Protein AF-A0A3D0N3C2-F1 (afdb_monomer)

pLDDT: mean 90.57, std 5.46, range [62.5, 95.75]

Radius of gyration: 11.9 Å; Cα contacts (8 Å, |Δi|>4): 110; chains: 1; 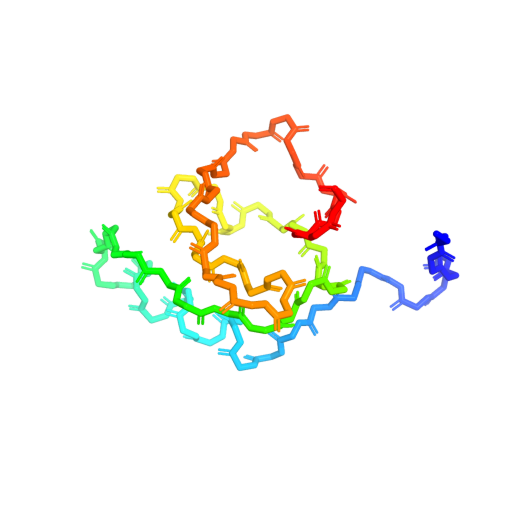bounding box: 25×26×34 Å

Nearest PDB structures (foldseek):
  8buu-assembly1_s  TM=9.774E-01  e=1.347E-10  Bacillus subtilis subsp. subtilis str. 168
  8wid-assembly1_t  TM=9.729E-01  e=1.442E-10  Mycolicibacterium smegmatis MC2 155
  7m4u-assembly1_s  TM=9.669E-01  e=9.692E-10  Acinetobacter baumannii AB0057
  6x6t-assembly1_W  TM=9.730E-01  e=2.879E-09  Escherichia coli
  9ax7-assembly1_S  TM=9.529E-01  e=2.348E-09  Escherichia coli

Structure (mmCIF, N/CA/C/O backbone):
data_AF-A0A3D0N3C2-F1
#
_entry.id   AF-A0A3D0N3C2-F1
#
loop_
_atom_site.group_PDB
_atom_site.id
_atom_site.type_symbol
_atom_site.label_atom_id
_atom_site.label_alt_id
_atom_site.label_comp_id
_atom_site.label_asym_id
_atom_site.label_entity_id
_atom_site.label_seq_id
_atom_site.pdbx_PDB_ins_code
_atom_site.Cartn_x
_atom_site.Cartn_y
_atom_site.Cartn_z
_atom_site.occupancy
_atom_site.B_iso_or_equiv
_atom_site.auth_seq_id
_atom_site.auth_comp_id
_atom_site.auth_asym_id
_atom_site.auth_atom_id
_atom_site.pdbx_PDB_model_num
ATOM 1 N N . MET A 1 1 ? 10.026 -12.523 5.692 1.00 62.50 1 MET A N 1
ATOM 2 C CA . MET A 1 1 ? 10.529 -12.362 7.080 1.00 62.50 1 MET A CA 1
ATOM 3 C C . MET A 1 1 ? 9.627 -11.407 7.844 1.00 62.50 1 MET A C 1
ATOM 5 O O . MET A 1 1 ? 9.385 -10.298 7.368 1.00 62.50 1 MET A O 1
ATOM 9 N N . ALA A 1 2 ? 9.118 -11.844 8.995 1.00 68.62 2 ALA A N 1
ATOM 10 C CA . ALA A 1 2 ? 8.238 -11.046 9.844 1.00 68.62 2 ALA A CA 1
ATOM 11 C C . ALA A 1 2 ? 9.035 -10.019 10.670 1.00 68.62 2 ALA A C 1
ATOM 13 O O . ALA A 1 2 ? 10.147 -10.292 11.120 1.00 68.62 2 ALA A O 1
ATOM 14 N N . ARG A 1 3 ? 8.473 -8.819 10.856 1.00 79.44 3 ARG A N 1
ATOM 15 C CA . ARG A 1 3 ? 9.032 -7.786 11.743 1.00 79.44 3 ARG A CA 1
ATOM 16 C C . ARG A 1 3 ? 8.675 -8.126 13.193 1.00 79.44 3 ARG A C 1
ATOM 18 O O . ARG A 1 3 ? 7.648 -8.742 13.451 1.00 79.44 3 ARG A O 1
ATOM 25 N N . SER A 1 4 ? 9.510 -7.713 14.145 1.00 85.75 4 SER A N 1
ATOM 26 C CA . SER A 1 4 ? 9.223 -7.897 15.575 1.00 85.75 4 SER A CA 1
ATOM 27 C C . SER A 1 4 ? 7.905 -7.220 15.979 1.00 85.75 4 SER A C 1
ATOM 29 O O . SER A 1 4 ? 7.714 -6.039 15.685 1.00 85.75 4 SER A O 1
ATOM 31 N N . LEU A 1 5 ? 7.054 -7.944 16.717 1.00 82.56 5 LEU A N 1
ATOM 32 C CA . LEU A 1 5 ? 5.747 -7.473 17.203 1.00 82.56 5 LEU A CA 1
ATOM 33 C C . LEU A 1 5 ? 5.840 -6.158 17.994 1.00 82.56 5 LEU A C 1
ATOM 35 O O . LEU A 1 5 ? 5.010 -5.274 17.810 1.00 82.56 5 LEU A O 1
ATOM 39 N N . LYS A 1 6 ? 6.901 -5.969 18.795 1.00 86.56 6 LYS A N 1
ATOM 40 C CA . LYS A 1 6 ? 7.116 -4.742 19.588 1.00 86.56 6 LYS A CA 1
ATOM 41 C C . LYS A 1 6 ? 7.255 -3.468 18.739 1.00 86.56 6 LYS A C 1
ATOM 43 O O . LYS A 1 6 ? 7.083 -2.378 19.265 1.00 86.56 6 LYS A O 1
ATOM 48 N N . LYS A 1 7 ? 7.612 -3.588 17.452 1.00 82.62 7 LYS A N 1
ATOM 49 C CA . LYS A 1 7 ? 7.863 -2.449 16.547 1.00 82.62 7 LYS A CA 1
ATOM 50 C C . LYS A 1 7 ? 6.656 -2.084 15.671 1.00 82.62 7 LYS A C 1
ATOM 52 O O . LYS A 1 7 ? 6.735 -1.097 14.942 1.00 82.62 7 LYS A O 1
ATOM 57 N N . GLY A 1 8 ? 5.582 -2.877 15.706 1.00 84.12 8 GLY A N 1
ATOM 58 C CA . GLY A 1 8 ? 4.396 -2.691 14.868 1.00 84.12 8 GLY A CA 1
ATOM 59 C C . GLY A 1 8 ? 4.622 -2.953 13.372 1.00 84.12 8 GLY A C 1
ATOM 60 O O . GLY A 1 8 ? 5.710 -3.347 12.930 1.00 84.12 8 GLY A O 1
ATOM 61 N N . ALA A 1 9 ? 3.575 -2.716 12.579 1.00 87.25 9 ALA A N 1
ATOM 62 C CA . ALA A 1 9 ? 3.613 -2.817 11.122 1.00 87.25 9 ALA A CA 1
ATOM 63 C C . ALA A 1 9 ? 4.632 -1.833 10.523 1.00 87.25 9 ALA A C 1
ATOM 65 O O . ALA A 1 9 ? 4.854 -0.743 11.054 1.00 87.25 9 ALA A O 1
ATOM 66 N N . HIS A 1 10 ? 5.305 -2.231 9.442 1.00 90.12 10 HIS A N 1
ATOM 67 C CA . HIS A 1 10 ? 6.228 -1.331 8.754 1.00 90.12 10 HIS A CA 1
ATOM 68 C C . HIS A 1 10 ? 5.461 -0.540 7.706 1.00 90.12 10 HIS A C 1
ATOM 70 O O . HIS A 1 10 ? 4.997 -1.120 6.729 1.00 90.12 10 HIS A O 1
ATOM 76 N N . ILE A 1 11 ? 5.346 0.764 7.918 1.00 91.00 11 ILE A N 1
ATOM 77 C CA . ILE A 1 11 ? 4.616 1.667 7.034 1.00 91.00 11 ILE A CA 1
ATOM 78 C C . ILE A 1 11 ? 5.615 2.662 6.452 1.00 91.00 11 ILE A C 1
ATOM 80 O O . ILE A 1 11 ? 6.466 3.189 7.170 1.00 91.00 11 ILE A O 1
ATOM 84 N N . ASP A 1 12 ? 5.523 2.887 5.146 1.00 92.00 12 ASP A N 1
ATOM 85 C CA . ASP A 1 12 ? 6.252 3.957 4.478 1.00 92.00 12 ASP A CA 1
ATOM 86 C C . ASP A 1 12 ? 5.456 5.262 4.603 1.00 92.00 12 ASP A C 1
ATOM 88 O O . ASP A 1 12 ? 4.336 5.362 4.102 1.00 92.00 12 ASP A O 1
ATOM 92 N N . PHE A 1 13 ? 6.022 6.261 5.285 1.00 91.38 13 PHE A N 1
ATOM 93 C CA . PHE A 1 13 ? 5.325 7.521 5.568 1.00 91.38 13 PHE A CA 1
ATOM 94 C C . PHE A 1 13 ? 4.986 8.318 4.301 1.00 91.38 13 PHE A C 1
ATOM 96 O O . PHE A 1 13 ? 3.954 8.977 4.241 1.00 91.38 13 PHE A O 1
ATOM 103 N N . ASN A 1 14 ? 5.819 8.245 3.260 1.00 91.88 14 ASN A N 1
ATOM 104 C CA . ASN A 1 14 ? 5.543 8.932 1.997 1.00 91.88 14 ASN A CA 1
ATOM 105 C C . ASN A 1 14 ? 4.369 8.272 1.261 1.00 91.88 14 ASN A C 1
ATOM 107 O O . ASN A 1 14 ? 3.534 8.954 0.668 1.00 91.88 14 ASN A O 1
ATOM 111 N N . LEU A 1 15 ? 4.290 6.940 1.307 1.00 92.19 15 LEU A N 1
ATOM 112 C CA . LEU A 1 15 ? 3.153 6.202 0.771 1.00 92.19 15 LEU A CA 1
ATOM 113 C C . LEU A 1 15 ? 1.869 6.506 1.547 1.00 92.19 15 LEU A C 1
ATOM 115 O O . LEU A 1 15 ? 0.846 6.762 0.917 1.00 92.19 15 LEU A O 1
ATOM 119 N N . LEU A 1 16 ? 1.943 6.532 2.881 1.00 92.81 16 LEU A N 1
ATOM 120 C CA . LEU A 1 16 ? 0.815 6.851 3.754 1.00 92.81 16 LEU A CA 1
ATOM 121 C C . LEU A 1 16 ? 0.231 8.231 3.431 1.00 92.81 16 LEU A C 1
ATOM 123 O O . LEU A 1 16 ? -0.930 8.321 3.049 1.00 92.81 16 LEU A O 1
ATOM 127 N N . ASN A 1 17 ? 1.062 9.277 3.443 1.00 93.00 17 ASN A N 1
ATOM 128 C CA . ASN A 1 17 ? 0.623 10.650 3.177 1.00 93.00 17 ASN A CA 1
ATOM 129 C C . ASN A 1 17 ? -0.043 10.802 1.798 1.00 93.00 17 ASN A C 1
ATOM 131 O O . ASN A 1 17 ? -0.989 11.572 1.628 1.00 93.00 17 ASN A O 1
ATOM 135 N N . LYS A 1 18 ? 0.442 10.070 0.784 1.00 91.69 18 LYS A N 1
ATOM 136 C CA . LYS A 1 18 ? -0.172 10.069 -0.553 1.00 91.69 18 LYS A CA 1
ATOM 137 C C . LYS A 1 18 ? -1.554 9.433 -0.541 1.00 91.69 18 LYS A C 1
ATOM 139 O O . LYS A 1 18 ? -2.450 9.949 -1.202 1.00 91.69 18 LYS A O 1
ATOM 144 N N . VAL A 1 19 ? -1.714 8.316 0.163 1.00 92.19 19 VAL A N 1
ATOM 145 C CA . VAL A 1 1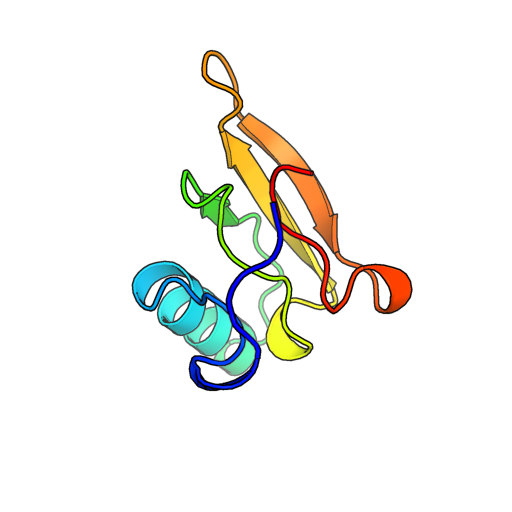9 ? -3.004 7.627 0.255 1.00 92.19 19 VAL A CA 1
ATOM 146 C C . VAL A 1 19 ? -3.987 8.441 1.089 1.00 92.19 19 VAL A C 1
ATOM 148 O O . VAL A 1 19 ? -5.111 8.629 0.642 1.00 92.19 19 VAL A O 1
ATOM 151 N N . GLU A 1 20 ? -3.566 9.026 2.210 1.00 92.50 20 GLU A N 1
ATOM 152 C CA . GLU A 1 20 ? -4.402 9.939 3.001 1.00 92.50 20 GLU A CA 1
ATOM 153 C C . GLU A 1 20 ? -4.899 11.126 2.163 1.00 92.50 20 GLU A C 1
ATOM 155 O O . GLU A 1 20 ? -6.089 11.438 2.159 1.00 92.50 20 GLU A O 1
ATOM 160 N N . ALA A 1 21 ? -4.018 11.755 1.377 1.00 92.38 21 ALA A N 1
ATOM 161 C CA . ALA A 1 21 ? -4.406 12.846 0.484 1.00 92.38 21 ALA A CA 1
ATOM 162 C C . ALA A 1 21 ? -5.427 12.404 -0.581 1.00 92.38 21 ALA A C 1
ATOM 164 O O . ALA A 1 21 ? -6.350 13.154 -0.902 1.00 92.38 21 ALA A O 1
ATOM 165 N N . LEU A 1 22 ? -5.278 11.193 -1.123 1.00 90.56 22 LEU A N 1
ATOM 166 C CA . LEU A 1 22 ? -6.216 10.619 -2.091 1.00 90.56 22 LEU A CA 1
ATOM 167 C C . LEU A 1 22 ? -7.557 10.256 -1.451 1.00 90.56 22 LEU A C 1
ATOM 169 O O . LEU A 1 22 ? -8.597 10.498 -2.063 1.00 90.56 22 LEU A O 1
ATOM 173 N N . ASN A 1 23 ? -7.534 9.745 -0.222 1.00 89.19 23 ASN A N 1
ATOM 174 C CA . ASN A 1 23 ? -8.722 9.406 0.548 1.00 89.19 23 ASN A CA 1
ATOM 175 C C . ASN A 1 23 ? -9.525 10.667 0.899 1.00 89.19 23 ASN A C 1
ATOM 177 O O . ASN A 1 23 ? -10.728 10.722 0.662 1.00 89.19 23 ASN A O 1
ATOM 181 N N . ASN A 1 24 ? -8.843 11.738 1.321 1.00 91.12 24 ASN A N 1
ATOM 182 C CA . ASN A 1 24 ? -9.450 13.052 1.557 1.00 91.12 24 ASN A CA 1
ATOM 183 C C . ASN A 1 24 ? -10.091 13.646 0.292 1.00 91.12 24 ASN A C 1
ATOM 185 O O . ASN A 1 24 ? -11.100 14.342 0.366 1.00 91.12 24 ASN A O 1
ATOM 189 N N . GLN A 1 25 ? -9.519 13.366 -0.882 1.00 91.88 25 GLN A N 1
ATOM 190 C CA . GLN A 1 25 ? -10.069 13.774 -2.179 1.00 91.88 25 GLN A CA 1
ATOM 191 C C . GLN A 1 25 ? -11.088 12.772 -2.746 1.00 91.88 25 GLN A C 1
ATOM 193 O O . GLN A 1 25 ? -11.630 13.009 -3.826 1.00 91.88 25 GLN A O 1
ATOM 198 N N . ASN A 1 26 ? -11.325 11.653 -2.057 1.00 87.50 26 ASN A N 1
ATOM 199 C CA . ASN A 1 26 ? -12.144 10.522 -2.488 1.00 87.50 26 ASN A CA 1
ATOM 200 C C . ASN A 1 26 ? -11.785 9.996 -3.899 1.00 87.50 26 ASN A C 1
ATOM 202 O O . ASN A 1 26 ? -12.643 9.544 -4.660 1.00 87.50 26 ASN A O 1
ATOM 206 N N . GLN A 1 27 ? -10.503 10.084 -4.278 1.00 88.00 27 GLN A N 1
ATOM 207 C CA . GLN A 1 27 ? -9.999 9.720 -5.605 1.00 88.00 27 GLN A CA 1
ATOM 208 C C . GLN A 1 27 ? -9.235 8.398 -5.571 1.00 88.00 27 GLN A C 1
ATOM 210 O O . GLN A 1 27 ? -8.179 8.281 -4.9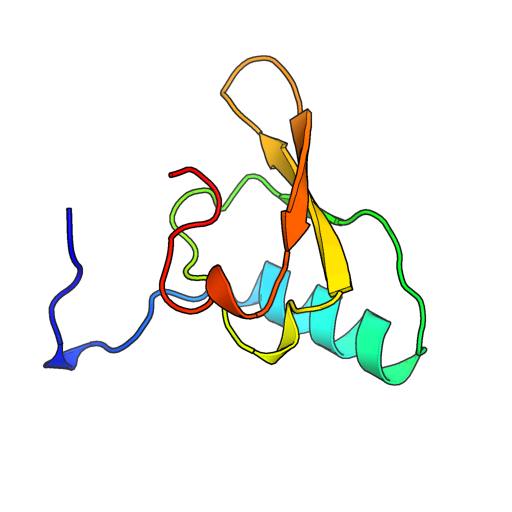57 1.00 88.00 27 GLN A O 1
ATOM 215 N N . LYS A 1 28 ? -9.700 7.420 -6.353 1.00 83.06 28 LYS A N 1
ATOM 216 C CA . LYS A 1 28 ? -9.034 6.119 -6.505 1.00 83.06 28 LYS A CA 1
ATOM 217 C C . LYS A 1 28 ? -8.077 6.148 -7.694 1.00 83.06 28 LYS A C 1
ATOM 219 O O . LYS A 1 28 ? -8.422 5.744 -8.802 1.00 83.06 28 LYS A O 1
ATOM 224 N N . LYS A 1 29 ? -6.873 6.680 -7.473 1.00 86.38 29 LYS A N 1
ATOM 225 C CA . LYS A 1 29 ? -5.795 6.718 -8.475 1.00 86.38 29 LYS A CA 1
ATOM 226 C C . LYS A 1 29 ? -4.792 5.588 -8.261 1.00 86.38 29 LYS A C 1
ATOM 228 O O . LYS A 1 29 ? -4.613 5.099 -7.149 1.00 86.38 29 LYS A O 1
ATOM 233 N N . VAL A 1 30 ? -4.111 5.201 -9.340 1.00 91.56 30 VAL A N 1
ATOM 234 C CA . VAL A 1 30 ? -3.011 4.232 -9.276 1.00 91.56 30 VAL A CA 1
ATOM 235 C C . VAL A 1 30 ? -1.789 4.893 -8.637 1.00 91.56 30 VAL A C 1
ATOM 237 O O . VAL A 1 30 ? -1.239 5.851 -9.185 1.00 91.56 30 VAL A O 1
ATOM 240 N N . VAL A 1 31 ? -1.339 4.369 -7.497 1.00 92.94 31 VAL A N 1
ATOM 241 C CA . VAL A 1 31 ? -0.181 4.892 -6.759 1.00 92.94 31 VAL A CA 1
ATOM 242 C C . VAL A 1 31 ? 1.063 4.086 -7.109 1.00 92.94 31 VAL A C 1
ATOM 244 O O . VAL A 1 31 ? 1.138 2.891 -6.837 1.00 92.94 31 VAL A O 1
ATOM 247 N N . LYS A 1 32 ? 2.072 4.732 -7.700 1.00 94.12 32 LYS A N 1
ATOM 248 C CA . LYS A 1 32 ? 3.374 4.096 -7.955 1.00 94.12 32 LYS A CA 1
ATOM 249 C C . LYS A 1 32 ? 4.192 4.025 -6.671 1.00 94.12 32 LYS A C 1
ATOM 251 O O . LYS A 1 32 ? 4.354 5.036 -5.987 1.00 94.12 32 LYS A O 1
ATOM 256 N N . THR A 1 33 ? 4.737 2.849 -6.372 1.00 94.31 33 THR A N 1
ATOM 257 C CA . THR A 1 33 ? 5.531 2.619 -5.165 1.00 94.31 33 THR A CA 1
ATOM 258 C C . THR A 1 33 ? 6.716 1.686 -5.408 1.00 94.31 33 THR A C 1
ATOM 260 O O . THR A 1 33 ? 6.635 0.700 -6.142 1.00 94.31 33 THR A O 1
ATOM 263 N N . TRP A 1 34 ? 7.829 1.999 -4.745 1.00 94.62 34 TRP A N 1
ATOM 264 C CA . TRP A 1 34 ? 8.992 1.119 -4.599 1.00 94.62 34 TRP A CA 1
ATOM 265 C C . TRP A 1 34 ? 9.021 0.436 -3.228 1.00 94.62 34 TRP A C 1
ATOM 267 O O . TRP A 1 34 ? 9.841 -0.452 -2.998 1.00 94.62 34 TRP A O 1
ATOM 277 N N . ALA A 1 35 ? 8.126 0.826 -2.315 1.00 92.44 35 ALA A N 1
ATOM 278 C CA . ALA A 1 35 ? 8.097 0.369 -0.933 1.00 92.44 35 ALA A CA 1
ATOM 279 C C . ALA A 1 35 ? 7.486 -1.038 -0.814 1.00 92.44 35 ALA A C 1
ATOM 281 O O . ALA A 1 35 ? 6.467 -1.245 -0.160 1.00 92.44 35 ALA A O 1
ATOM 282 N N . ARG A 1 36 ? 8.131 -2.039 -1.426 1.00 92.69 36 ARG A N 1
ATOM 283 C CA . ARG A 1 36 ? 7.690 -3.447 -1.394 1.00 92.69 36 ARG A CA 1
ATOM 284 C C . ARG A 1 36 ? 7.617 -4.028 0.020 1.00 92.69 36 ARG A C 1
ATOM 286 O O . ARG A 1 36 ? 6.903 -4.992 0.267 1.00 92.69 36 ARG A O 1
ATOM 293 N N . ALA A 1 37 ? 8.397 -3.470 0.944 1.00 91.00 37 ALA A N 1
ATOM 294 C CA . ALA A 1 37 ? 8.454 -3.921 2.328 1.00 91.00 37 ALA A CA 1
ATOM 295 C C . ALA A 1 37 ? 7.291 -3.400 3.192 1.00 91.00 37 ALA A C 1
ATOM 297 O O . ALA A 1 37 ? 7.134 -3.906 4.311 1.00 91.00 37 ALA A O 1
ATOM 298 N N . CYS A 1 38 ? 6.528 -2.415 2.695 1.00 92.50 38 CYS A N 1
ATOM 299 C CA . CYS A 1 38 ? 5.415 -1.790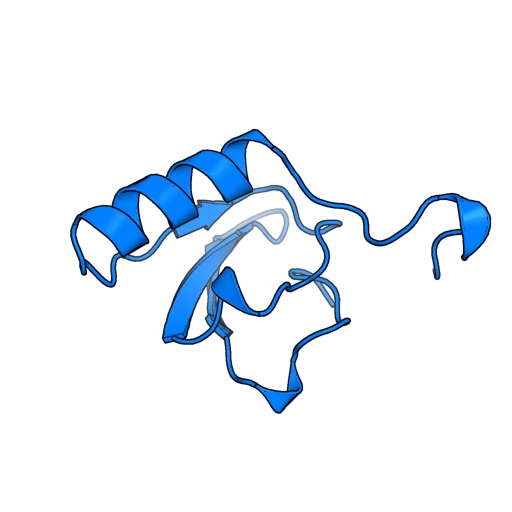 3.402 1.00 92.50 38 CYS A CA 1
ATO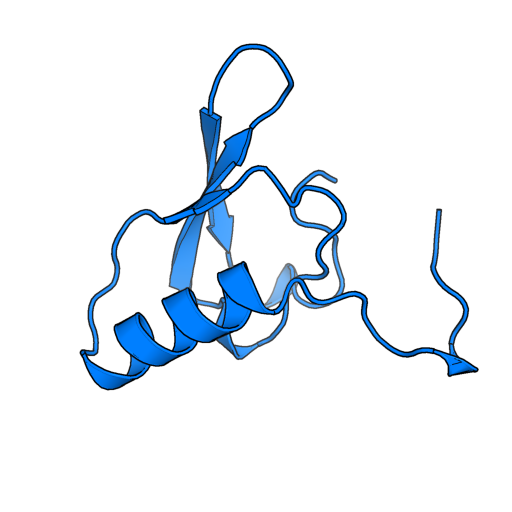M 300 C C . CYS A 1 38 ? 4.292 -2.803 3.631 1.00 92.50 38 CYS A C 1
ATOM 302 O O . CYS A 1 38 ? 3.925 -3.559 2.728 1.00 92.50 38 CYS A O 1
ATOM 304 N N . THR A 1 39 ? 3.766 -2.809 4.849 1.00 92.88 39 THR A N 1
ATOM 305 C CA . THR A 1 39 ? 2.595 -3.585 5.240 1.00 92.88 39 THR A CA 1
ATOM 306 C C . THR A 1 39 ? 1.334 -2.896 4.730 1.00 92.88 39 THR A C 1
ATOM 308 O O . THR A 1 39 ? 1.226 -1.671 4.779 1.00 92.88 39 THR A O 1
ATOM 311 N N . ILE A 1 40 ? 0.387 -3.690 4.247 1.00 93.50 40 ILE A N 1
ATOM 312 C CA . ILE A 1 40 ? -0.933 -3.231 3.837 1.00 93.50 40 ILE A CA 1
ATOM 313 C C . ILE A 1 40 ? -1.744 -2.913 5.092 1.00 93.50 40 ILE A C 1
ATOM 315 O O . ILE A 1 40 ? -1.978 -3.785 5.933 1.00 93.50 40 ILE A O 1
ATOM 319 N N . ILE A 1 41 ? -2.158 -1.654 5.203 1.00 92.69 41 ILE A N 1
ATOM 320 C CA . ILE A 1 41 ? -3.028 -1.146 6.266 1.00 92.69 41 ILE A CA 1
ATOM 321 C C . ILE A 1 41 ? -4.469 -0.992 5.755 1.00 92.69 41 ILE A C 1
ATOM 323 O O . ILE A 1 41 ? -4.668 -0.901 4.542 1.00 92.69 41 ILE A O 1
ATOM 327 N N . PRO A 1 42 ? -5.475 -0.917 6.645 1.00 92.50 42 PRO A N 1
ATOM 328 C CA . PRO A 1 42 ? -6.873 -0.763 6.238 1.00 92.50 42 PRO A CA 1
ATOM 329 C C . PRO A 1 42 ? -7.135 0.449 5.330 1.00 92.50 42 PRO A C 1
ATOM 331 O O . PRO A 1 42 ? -7.943 0.374 4.413 1.00 92.50 42 PRO A O 1
ATOM 334 N N . GLU A 1 43 ? -6.397 1.546 5.499 1.00 90.94 43 GLU A N 1
ATOM 335 C CA . GLU A 1 43 ? -6.555 2.749 4.664 1.00 90.94 43 GLU A CA 1
ATOM 336 C C . GLU A 1 43 ? -6.187 2.530 3.189 1.00 90.94 43 GLU A C 1
ATOM 338 O O . GLU A 1 43 ? -6.561 3.311 2.319 1.00 90.94 43 GLU A O 1
ATOM 343 N N . PHE A 1 44 ? -5.458 1.454 2.883 1.00 91.94 44 PHE A N 1
ATOM 344 C CA . PHE A 1 44 ? -5.041 1.126 1.522 1.00 91.94 44 PHE A CA 1
ATOM 345 C C . PHE A 1 44 ? -6.107 0.331 0.758 1.00 91.94 44 PHE A C 1
ATOM 347 O O . PHE A 1 44 ? -5.965 0.123 -0.449 1.00 91.94 44 PHE A O 1
ATOM 354 N N . ILE A 1 45 ? -7.179 -0.107 1.425 1.00 92.94 45 ILE A N 1
ATOM 355 C CA . ILE A 1 45 ? -8.253 -0.885 0.806 1.00 92.94 45 ILE A CA 1
ATOM 356 C C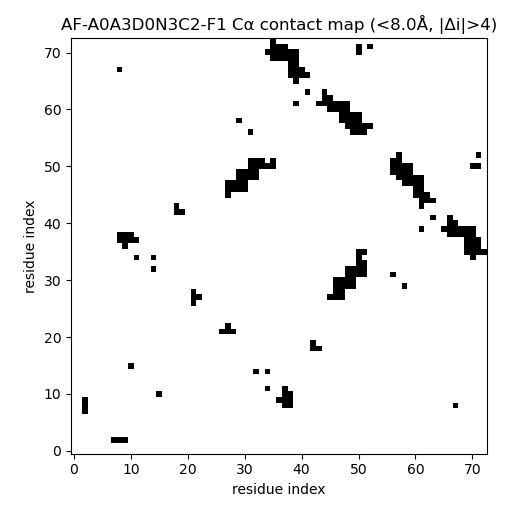 . ILE A 1 45 ? -8.897 -0.079 -0.330 1.00 92.94 45 ILE A C 1
ATOM 358 O O . ILE A 1 45 ? -9.140 1.124 -0.226 1.00 92.94 45 ILE A O 1
ATOM 362 N N . GLY A 1 46 ? -9.143 -0.743 -1.461 1.00 91.00 46 GLY A N 1
ATOM 363 C CA . GLY A 1 46 ? -9.772 -0.127 -2.630 1.00 91.00 46 GLY A CA 1
ATOM 364 C C . GLY A 1 46 ? -8.845 0.757 -3.470 1.00 91.00 46 GLY A C 1
ATOM 365 O O . GLY A 1 46 ? -9.294 1.299 -4.484 1.00 91.00 46 GLY A O 1
ATOM 366 N N . HIS A 1 47 ? -7.569 0.879 -3.096 1.00 92.38 47 HIS A N 1
ATOM 367 C CA . HIS A 1 47 ? -6.547 1.545 -3.897 1.00 92.38 47 HIS A CA 1
ATOM 368 C C . HIS A 1 47 ? -5.789 0.534 -4.764 1.00 92.38 47 HIS A C 1
ATOM 370 O O . HIS A 1 47 ? -5.622 -0.637 -4.416 1.00 92.38 47 HIS A O 1
ATOM 376 N N . THR A 1 48 ? -5.316 1.002 -5.921 1.00 94.56 48 THR A N 1
ATOM 377 C CA . THR A 1 48 ? -4.438 0.215 -6.795 1.00 94.56 48 THR A CA 1
ATOM 378 C C . THR A 1 48 ? -3.011 0.718 -6.648 1.00 94.56 48 THR A C 1
ATOM 380 O O . THR A 1 48 ? -2.732 1.887 -6.920 1.00 94.56 48 THR A O 1
ATOM 383 N N . PHE A 1 49 ? -2.093 -0.162 -6.263 1.00 95.00 49 PHE A N 1
ATOM 384 C CA . PHE A 1 49 ? -0.675 0.149 -6.143 1.00 95.00 49 PHE A CA 1
ATOM 385 C C . PHE A 1 49 ? 0.089 -0.449 -7.311 1.00 95.00 49 PHE A C 1
ATOM 387 O O . PHE A 1 49 ? 0.053 -1.647 -7.552 1.00 95.00 49 PHE A O 1
ATOM 394 N N . ALA A 1 50 ? 0.817 0.385 -8.035 1.00 95.75 50 ALA A N 1
ATOM 395 C CA . ALA A 1 50 ? 1.783 -0.062 -9.017 1.00 95.75 50 ALA A CA 1
ATOM 396 C C . ALA A 1 50 ? 3.109 -0.314 -8.280 1.00 95.75 50 ALA A C 1
ATOM 398 O O . ALA A 1 50 ? 3.842 0.631 -7.982 1.00 95.75 50 ALA A O 1
ATOM 399 N N . VAL A 1 51 ? 3.383 -1.576 -7.937 1.00 95.62 51 VAL A N 1
ATOM 400 C CA . VAL A 1 51 ? 4.538 -2.007 -7.132 1.00 95.62 51 VAL A CA 1
ATOM 401 C C . VAL A 1 51 ? 5.711 -2.352 -8.046 1.00 95.62 51 VAL A C 1
ATOM 403 O O . VAL A 1 51 ? 5.584 -3.159 -8.967 1.00 95.62 51 VAL A O 1
ATOM 406 N N . HIS A 1 52 ? 6.870 -1.738 -7.816 1.00 95.62 52 HIS A N 1
ATOM 407 C CA . HIS A 1 52 ? 8.068 -2.000 -8.614 1.00 95.62 52 HIS A CA 1
ATOM 408 C C . HIS A 1 52 ? 8.693 -3.358 -8.273 1.00 95.62 52 HIS A C 1
ATOM 410 O O . HIS A 1 52 ? 9.091 -3.574 -7.131 1.00 95.62 52 HIS A O 1
ATOM 416 N N . ASN A 1 53 ? 8.869 -4.249 -9.252 1.00 92.81 53 ASN A N 1
ATOM 417 C CA . ASN A 1 53 ? 9.494 -5.563 -9.035 1.00 92.81 53 ASN A CA 1
ATOM 418 C C . ASN A 1 53 ? 11.013 -5.605 -9.312 1.00 92.81 53 ASN A C 1
ATOM 420 O O . ASN A 1 53 ? 11.638 -6.636 -9.092 1.00 92.81 53 ASN A O 1
ATOM 424 N N . GLY A 1 54 ? 11.609 -4.503 -9.781 1.00 91.56 54 GLY A N 1
ATOM 425 C CA . GLY A 1 54 ? 13.016 -4.431 -10.208 1.00 91.56 54 GLY A CA 1
ATOM 426 C C . GLY A 1 54 ? 13.190 -4.133 -11.700 1.00 91.5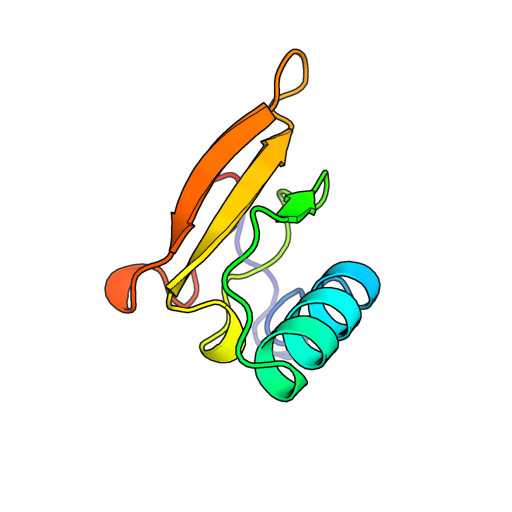6 54 GLY A C 1
ATOM 427 O O . GLY A 1 54 ? 14.233 -3.627 -12.089 1.00 91.56 54 GLY A O 1
ATOM 428 N N . ASN A 1 55 ? 12.159 -4.386 -12.509 1.00 93.62 55 ASN A N 1
ATOM 429 C CA . ASN A 1 55 ? 12.146 -4.109 -13.948 1.00 93.62 55 ASN A CA 1
ATOM 430 C C . ASN A 1 55 ? 10.917 -3.272 -14.344 1.00 93.62 55 ASN A C 1
ATOM 432 O O . ASN A 1 55 ? 11.029 -2.253 -15.017 1.00 93.62 55 ASN A O 1
ATOM 436 N N . LYS A 1 56 ? 9.729 -3.676 -13.880 1.00 95.06 56 LYS A N 1
ATOM 437 C CA . LYS A 1 56 ? 8.457 -3.024 -14.202 1.00 95.06 56 LYS A CA 1
ATOM 438 C C . LYS A 1 56 ? 7.597 -2.800 -12.964 1.00 95.06 56 LYS A C 1
ATOM 440 O O . LYS A 1 56 ? 7.805 -3.399 -11.908 1.00 95.06 56 LYS A O 1
ATOM 445 N N . PHE A 1 57 ? 6.599 -1.940 -13.119 1.00 95.62 57 PHE A N 1
ATOM 446 C CA . PHE A 1 57 ? 5.559 -1.750 -12.120 1.00 95.62 57 PHE A CA 1
ATOM 447 C C . PHE A 1 57 ? 4.400 -2.709 -12.372 1.00 95.62 57 PHE A C 1
ATOM 449 O O . PHE A 1 57 ? 3.827 -2.717 -13.460 1.00 95.62 57 PHE A O 1
ATOM 456 N N . ILE A 1 58 ? 4.060 -3.503 -11.362 1.00 94.44 58 ILE A N 1
ATOM 457 C CA . ILE A 1 58 ? 2.943 -4.444 -11.399 1.00 94.44 58 ILE A CA 1
ATOM 458 C C . ILE A 1 58 ? 1.764 -3.799 -10.661 1.00 94.44 58 ILE A C 1
ATOM 460 O O . ILE A 1 58 ? 1.927 -3.438 -9.495 1.00 94.44 58 ILE A O 1
ATOM 464 N N . PRO A 1 59 ? 0.604 -3.606 -11.309 1.00 94.62 59 PRO A N 1
ATOM 465 C CA . PRO A 1 59 ? -0.584 -3.111 -10.631 1.00 94.62 59 PRO A CA 1
ATOM 466 C C . PRO A 1 59 ? -1.155 -4.201 -9.717 1.00 94.62 59 PRO A C 1
ATOM 468 O O . PRO A 1 59 ? -1.451 -5.306 -10.163 1.00 94.62 59 PRO A O 1
ATOM 471 N N . VAL A 1 60 ? -1.323 -3.868 -8.444 1.00 93.38 60 VAL A N 1
ATOM 472 C CA . VAL A 1 60 ? -1.913 -4.713 -7.408 1.00 93.38 60 VAL A CA 1
ATOM 473 C C . VAL A 1 60 ? -3.096 -3.961 -6.818 1.00 93.38 60 VAL A C 1
ATOM 475 O O . VAL A 1 60 ? -2.945 -2.851 -6.304 1.00 93.38 60 VAL A O 1
ATOM 478 N N . PHE A 1 61 ? -4.283 -4.550 -6.916 1.00 94.38 61 PHE A N 1
ATOM 479 C CA . PHE A 1 61 ? -5.484 -4.032 -6.273 1.00 94.38 61 PHE A CA 1
ATOM 480 C C . PHE A 1 61 ? -5.595 -4.603 -4.858 1.00 94.38 61 PHE A C 1
ATOM 482 O O . PHE A 1 61 ? -5.519 -5.817 -4.681 1.00 94.38 61 PHE A O 1
ATOM 489 N N . VAL A 1 62 ? -5.759 -3.735 -3.859 1.00 94.06 62 VAL A N 1
ATOM 490 C CA . VAL A 1 62 ? -5.776 -4.137 -2.446 1.00 94.06 62 VAL A CA 1
ATOM 491 C C . VAL A 1 62 ? -7.203 -4.404 -1.971 1.00 94.06 62 VAL A C 1
ATOM 493 O O . VAL A 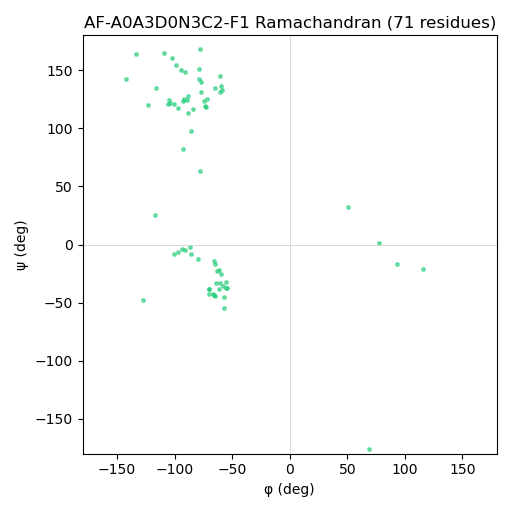1 62 ? -8.064 -3.523 -2.020 1.00 94.06 62 VAL A O 1
ATOM 496 N N . SER A 1 63 ? -7.425 -5.617 -1.460 1.00 93.31 63 SER A N 1
ATOM 497 C CA . SER A 1 63 ? -8.671 -6.056 -0.817 1.00 93.31 63 SER A CA 1
ATOM 498 C C . SER A 1 63 ? -8.498 -6.226 0.698 1.00 93.31 63 SER A C 1
ATOM 500 O O . SER A 1 63 ? -7.375 -6.288 1.194 1.00 93.31 63 SER A O 1
ATOM 502 N N . GLU A 1 64 ? -9.606 -6.324 1.439 1.00 93.25 64 GLU A N 1
ATOM 503 C CA . GLU A 1 64 ? -9.612 -6.481 2.907 1.00 93.25 64 GLU A CA 1
ATOM 504 C C . GLU A 1 64 ? -8.802 -7.689 3.394 1.00 93.25 64 GLU A C 1
ATOM 506 O O . GLU A 1 64 ? -8.066 -7.593 4.373 1.00 93.25 64 GLU A O 1
ATOM 511 N N . ASN A 1 65 ? -8.844 -8.799 2.654 1.00 93.62 65 ASN A N 1
ATOM 512 C CA . ASN A 1 65 ? -8.112 -10.023 2.994 1.00 93.62 65 ASN A CA 1
ATOM 513 C C . ASN A 1 65 ? -6.585 -9.858 2.922 1.00 93.62 65 ASN A C 1
ATOM 515 O O . ASN A 1 65 ? -5.849 -10.711 3.404 1.00 93.62 65 ASN A O 1
ATOM 519 N N . MET A 1 66 ? -6.099 -8.781 2.299 1.00 92.88 66 MET A N 1
ATOM 520 C CA . MET A 1 66 ? -4.671 -8.507 2.136 1.00 92.88 66 MET A CA 1
ATOM 521 C C . MET A 1 66 ? -4.103 -7.666 3.287 1.00 92.88 66 MET A C 1
ATOM 523 O O . MET A 1 66 ? -2.897 -7.429 3.330 1.00 92.88 66 MET A O 1
ATOM 527 N N . VAL A 1 67 ? -4.935 -7.200 4.226 1.00 92.25 67 VAL A N 1
ATOM 528 C CA . VAL A 1 67 ? -4.468 -6.434 5.390 1.00 92.25 67 VAL A CA 1
ATOM 529 C C . VAL A 1 67 ? -3.507 -7.284 6.225 1.00 92.25 67 VAL A C 1
ATOM 531 O O . VAL A 1 67 ? -3.783 -8.432 6.554 1.00 92.25 67 VAL A O 1
ATOM 534 N N . GLY A 1 68 ? -2.354 -6.708 6.567 1.00 89.12 68 GLY A N 1
ATOM 535 C CA . GLY A 1 68 ? -1.287 -7.396 7.302 1.00 89.12 68 GLY A CA 1
ATOM 536 C C . GLY A 1 68 ? -0.212 -8.048 6.422 1.00 89.12 68 GLY A C 1
ATOM 537 O O . GLY A 1 68 ? 0.899 -8.272 6.910 1.00 89.12 68 GLY A O 1
ATOM 538 N N . HIS A 1 69 ? -0.478 -8.251 5.128 1.00 91.69 69 HIS A N 1
ATOM 539 C CA . HIS A 1 69 ? 0.521 -8.698 4.152 1.00 91.69 69 HIS A CA 1
ATO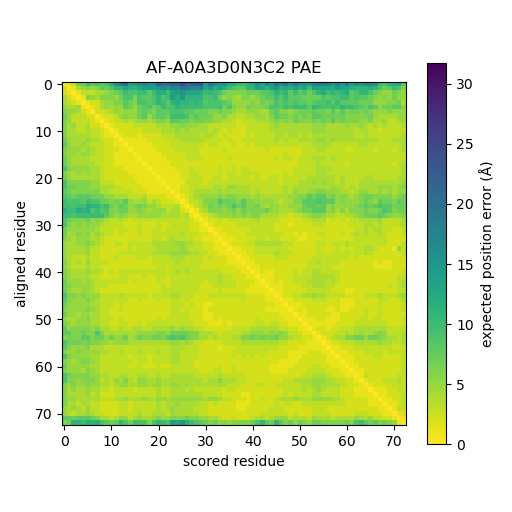M 540 C C . HIS A 1 69 ? 1.440 -7.561 3.696 1.00 91.69 69 HIS A C 1
ATOM 542 O O . HIS A 1 69 ? 1.201 -6.381 3.974 1.00 91.69 69 HIS A O 1
ATOM 548 N N . LYS A 1 70 ? 2.528 -7.903 3.002 1.00 91.69 70 LYS A N 1
ATOM 549 C CA . LYS A 1 70 ? 3.428 -6.916 2.382 1.00 91.69 70 LYS A CA 1
ATOM 550 C C . LYS A 1 70 ? 2.999 -6.603 0.951 1.00 91.69 70 LYS A C 1
ATOM 552 O O . LYS A 1 70 ? 2.535 -7.474 0.232 1.00 91.69 70 LYS A O 1
ATOM 557 N N . LEU A 1 71 ? 3.242 -5.372 0.497 1.00 90.75 71 LEU A N 1
ATOM 558 C CA . LEU A 1 71 ? 2.932 -4.962 -0.882 1.00 90.75 71 LEU A CA 1
ATOM 559 C C . LEU A 1 71 ? 3.714 -5.723 -1.961 1.00 90.75 71 LEU A C 1
ATOM 561 O O . LEU A 1 71 ? 3.299 -5.727 -3.114 1.00 90.75 71 LEU A O 1
ATOM 565 N N . GLY A 1 72 ? 4.867 -6.298 -1.623 1.00 86.38 72 GLY A N 1
ATOM 566 C CA . GLY A 1 72 ? 5.654 -7.118 -2.543 1.00 86.38 72 GLY A CA 1
ATOM 567 C C . GLY A 1 72 ? 5.817 -8.568 -2.104 1.00 86.38 72 GLY A C 1
ATOM 568 O O . GLY A 1 72 ? 6.854 -9.142 -2.438 1.00 86.38 72 GLY A O 1
ATOM 569 N N . GLU A 1 73 ? 4.885 -9.092 -1.299 1.00 83.38 73 GLU A N 1
ATOM 570 C CA . GLU A 1 73 ? 4.700 -10.548 -1.168 1.00 83.38 73 GLU A CA 1
ATOM 571 C C . GLU A 1 73 ? 4.179 -11.168 -2.469 1.00 83.38 73 GLU A C 1
ATOM 573 O O . GLU A 1 73 ? 3.472 -10.463 -3.227 1.00 83.38 73 GLU A O 1
#

Secondary structure (DSSP, 8-state):
-PPPGGG-----HHHHHHHHHHHHTT--PEEEE--TTPBPPGGGTT-EEEEE-SSSEEEEE--GGGTTSBTT-

Solvent-accessible surface area (backbone atoms only — not comparable to full-atom values): 4457 Å² total; per-residue (Å²): 136,87,74,62,76,93,72,53,78,50,70,51,67,71,61,48,56,52,48,52,54,28,57,77,66,72,50,81,58,77,42,79,41,74,64,38,77,22,40,36,50,78,87,48,49,75,32,35,36,24,35,51,77,86,87,53,68,46,80,43,75,38,49,80,90,48,51,74,39,44,67,61,110

Foldseek 3Di:
DDDDPVVDFDADVVVVVVLVVCVVVVHQDEAEDQQQRGFDAPSCAQHWYQYDPPPGTDTDHDHPVRGGPGNND

Mean predicted aligned error: 3.81 Å

Sequence (73 aa):
MARSLKKGAHIDFNLLNKVEALNNQNQKKVVKTWARACTIIPEFIGHTFAVHNGNKFIPVFVSENMVGHKLGE